Protein AF-A0A3M0ZPB7-F1 (afdb_monomer)

Nearest PDB structures (foldseek):
  5twn-assembly1_A  TM=2.802E-01  e=7.812E+00  Hepatitis C virus (isolate Con1)

Structure (mmCIF, N/CA/C/O backbone):
data_AF-A0A3M0ZPB7-F1
#
_entry.id   AF-A0A3M0ZPB7-F1
#
loop_
_atom_site.group_PDB
_atom_site.id
_atom_site.type_symbol
_atom_site.label_atom_id
_atom_site.label_alt_id
_atom_site.label_comp_id
_atom_site.label_asym_id
_atom_site.label_entity_id
_atom_site.label_seq_id
_atom_site.pdbx_PDB_ins_code
_atom_site.Cartn_x
_atom_site.Cartn_y
_atom_site.Cartn_z
_atom_site.occupancy
_atom_site.B_iso_or_equiv
_atom_site.auth_seq_id
_atom_site.auth_comp_id
_atom_site.auth_asym_id
_atom_site.auth_atom_id
_atom_site.pdbx_PDB_model_num
ATOM 1 N N . MET A 1 1 ? -11.413 -15.409 72.507 1.00 42.47 1 MET A N 1
ATOM 2 C CA . MET A 1 1 ? -12.371 -14.969 71.466 1.00 42.47 1 MET A CA 1
ATOM 3 C C . MET A 1 1 ? -11.873 -13.670 70.844 1.00 42.47 1 MET A C 1
ATOM 5 O O . MET A 1 1 ? -12.150 -12.605 71.371 1.00 42.47 1 MET A O 1
ATOM 9 N N . SER A 1 2 ? -11.092 -13.757 69.764 1.00 44.34 2 SER A N 1
ATOM 10 C CA . SER A 1 2 ? -10.618 -12.595 68.999 1.00 44.34 2 SER A CA 1
ATOM 11 C C . SER A 1 2 ? -11.260 -12.646 67.614 1.00 44.34 2 SER A C 1
ATOM 13 O O . SER A 1 2 ? -10.961 -13.533 66.821 1.00 44.34 2 SER A O 1
ATOM 15 N N . LYS A 1 3 ? -12.220 -11.753 67.362 1.00 53.19 3 LYS A N 1
ATOM 16 C CA . LYS A 1 3 ? -12.882 -11.562 66.063 1.00 53.19 3 LYS A CA 1
ATOM 17 C C . LYS A 1 3 ? -12.948 -10.069 65.759 1.00 53.19 3 LYS A C 1
ATOM 19 O O . LYS A 1 3 ? -14.032 -9.504 65.790 1.00 53.19 3 LYS A O 1
ATOM 24 N N . ARG A 1 4 ? -11.816 -9.406 65.518 1.00 55.00 4 ARG A N 1
ATOM 25 C CA . ARG A 1 4 ? -11.782 -8.047 64.945 1.00 55.00 4 ARG A CA 1
ATOM 26 C C . ARG A 1 4 ? -10.461 -7.843 64.212 1.00 55.00 4 ARG A C 1
ATOM 28 O O . ARG A 1 4 ? -9.470 -7.556 64.863 1.00 55.00 4 ARG A O 1
ATOM 35 N N . SER A 1 5 ? -10.461 -8.076 62.899 1.00 54.59 5 SER A N 1
ATOM 36 C CA . SER A 1 5 ? -9.579 -7.442 61.897 1.00 54.59 5 SER A CA 1
ATOM 37 C C . SER A 1 5 ? -9.536 -8.297 60.634 1.00 54.59 5 SER A C 1
ATOM 39 O O . SER A 1 5 ? -8.569 -9.008 60.398 1.00 54.59 5 SER A O 1
ATOM 41 N N . LEU A 1 6 ? -10.594 -8.271 59.820 1.00 51.25 6 LEU A N 1
ATOM 42 C CA . LEU A 1 6 ? -10.489 -8.786 58.447 1.00 51.25 6 LEU A CA 1
ATOM 43 C C . LEU A 1 6 ? -11.450 -8.104 57.461 1.00 51.25 6 LEU A C 1
ATOM 45 O O . LEU A 1 6 ? -11.816 -8.682 56.446 1.00 51.25 6 LEU A O 1
ATOM 49 N N . THR A 1 7 ? -11.867 -6.869 57.750 1.00 52.00 7 THR A N 1
ATOM 50 C CA . THR A 1 7 ? -12.904 -6.176 56.963 1.00 52.00 7 THR A CA 1
ATOM 51 C C . THR A 1 7 ? -12.502 -4.761 56.551 1.00 52.00 7 THR A C 1
ATOM 53 O O . THR A 1 7 ? -13.353 -3.893 56.416 1.00 52.00 7 THR A O 1
ATOM 56 N N . LEU A 1 8 ? -11.204 -4.504 56.351 1.00 48.44 8 LEU A N 1
ATOM 57 C CA . LEU A 1 8 ? -10.733 -3.220 55.803 1.00 48.44 8 LEU A CA 1
ATOM 58 C C . LEU A 1 8 ? -9.826 -3.334 54.570 1.00 48.44 8 LEU A C 1
ATOM 60 O O . LEU A 1 8 ? -9.570 -2.325 53.925 1.00 48.44 8 LEU A O 1
ATOM 64 N N . PHE A 1 9 ? -9.409 -4.538 54.169 1.00 46.78 9 PHE A N 1
ATOM 65 C CA . PHE A 1 9 ? -8.531 -4.713 53.001 1.00 46.78 9 PHE A CA 1
ATOM 66 C C . PHE A 1 9 ? -9.255 -5.035 51.686 1.00 46.78 9 PHE A C 1
ATOM 68 O O . PHE A 1 9 ? -8.627 -5.035 50.632 1.00 46.78 9 PHE A O 1
ATOM 75 N N . ALA A 1 10 ? -10.572 -5.265 51.712 1.00 48.75 10 ALA A N 1
ATOM 76 C CA . ALA A 1 10 ? -11.330 -5.638 50.513 1.00 48.75 10 ALA A CA 1
ATOM 77 C C . ALA A 1 10 ? -11.880 -4.441 49.708 1.00 48.75 10 ALA A C 1
ATOM 79 O O . ALA A 1 10 ? -12.308 -4.628 48.575 1.00 48.75 10 ALA A O 1
ATOM 80 N N . PHE A 1 11 ? -11.859 -3.214 50.247 1.00 45.06 11 PHE A N 1
ATOM 81 C CA . PHE A 1 11 ? -12.451 -2.045 49.571 1.00 45.06 11 PH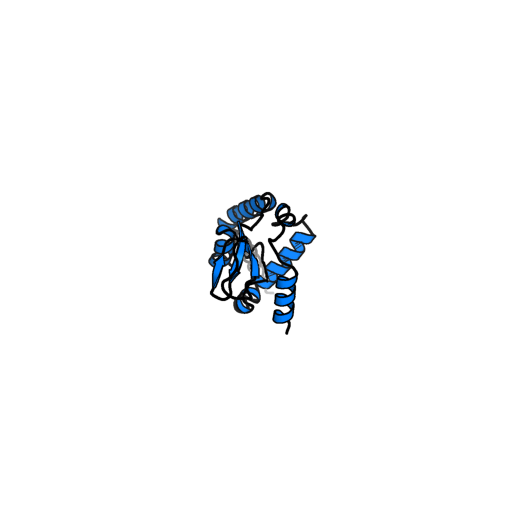E A CA 1
ATOM 82 C C . PHE A 1 11 ? -11.429 -1.164 48.829 1.00 45.06 11 PHE A C 1
ATOM 84 O O . PHE A 1 11 ? -11.794 -0.415 47.930 1.00 45.06 11 PHE A O 1
ATOM 91 N N . ALA A 1 12 ? -10.134 -1.284 49.141 1.00 46.59 12 ALA A N 1
ATOM 92 C CA . ALA A 1 12 ? -9.084 -0.500 48.481 1.00 46.59 12 ALA A CA 1
ATOM 93 C C . ALA A 1 12 ? -8.672 -1.055 47.103 1.00 46.59 12 ALA A C 1
ATOM 95 O O . ALA A 1 12 ? -8.048 -0.346 46.318 1.00 46.59 1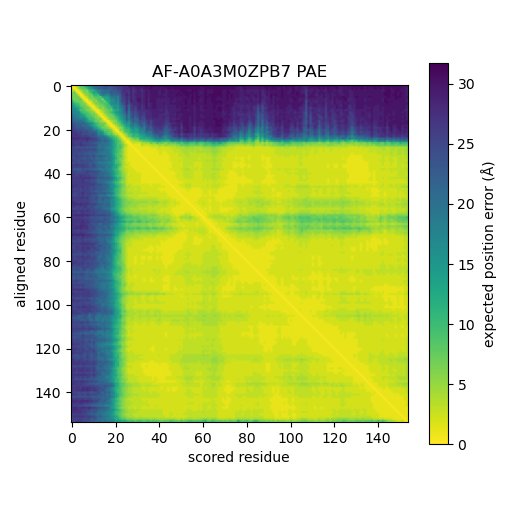2 ALA A O 1
ATOM 96 N N . PHE A 1 13 ? -9.041 -2.299 46.777 1.00 47.31 13 PHE A N 1
ATOM 97 C CA . PHE A 1 13 ? -8.654 -2.935 45.512 1.00 47.31 13 PHE A CA 1
ATOM 98 C C . PHE A 1 13 ? -9.637 -2.678 44.357 1.00 47.31 13 PHE A C 1
ATOM 100 O O . PHE A 1 13 ? -9.321 -2.970 43.208 1.00 47.31 13 PHE A O 1
ATOM 107 N N . PHE A 1 14 ? -10.813 -2.102 44.631 1.00 46.34 14 PHE A N 1
ATOM 108 C CA . PHE A 1 14 ? -11.835 -1.863 43.605 1.00 46.34 14 PHE A CA 1
ATOM 109 C C . PHE A 1 14 ? -11.719 -0.489 42.917 1.00 46.34 14 PHE A C 1
ATOM 111 O O . PHE A 1 14 ? -12.278 -0.288 41.843 1.00 46.34 14 PHE A O 1
ATOM 118 N N . CYS A 1 15 ? -10.943 0.451 43.468 1.00 43.44 15 CYS A N 1
ATOM 119 C CA . CYS A 1 15 ? -10.824 1.807 42.913 1.00 43.44 15 CYS A CA 1
ATOM 120 C C . CYS A 1 15 ? -9.641 2.016 41.948 1.00 43.44 15 CYS A C 1
ATOM 122 O O . CYS A 1 15 ? -9.538 3.088 41.359 1.00 43.44 15 CYS A O 1
ATOM 124 N N . LEU A 1 16 ? -8.769 1.021 41.733 1.00 48.59 16 LEU A N 1
ATOM 125 C CA . LEU A 1 16 ? -7.622 1.141 40.812 1.00 48.59 16 LEU A CA 1
ATOM 126 C C . LEU A 1 16 ? -7.889 0.627 39.380 1.00 48.59 16 LEU A C 1
ATOM 128 O O . LEU A 1 16 ? -6.983 0.630 38.551 1.00 48.59 16 LEU A O 1
ATOM 132 N N . GLY A 1 17 ? -9.114 0.191 39.065 1.00 50.66 17 GLY A N 1
ATOM 133 C CA . GLY A 1 17 ? -9.453 -0.430 37.774 1.00 50.66 17 GLY A CA 1
ATOM 134 C C . GLY A 1 17 ? -9.925 0.515 36.662 1.00 50.66 17 GLY A C 1
ATOM 135 O O . GLY A 1 17 ? -10.137 0.064 35.541 1.00 50.66 17 GLY A O 1
ATOM 136 N N . LEU A 1 18 ? -10.096 1.813 36.933 1.00 52.28 18 LEU A N 1
ATOM 137 C CA . LEU A 1 18 ? -10.564 2.800 35.948 1.00 52.28 18 LEU A CA 1
ATOM 138 C C . LEU A 1 18 ? -9.446 3.772 35.553 1.00 52.28 18 LEU A C 1
ATOM 140 O O . LEU A 1 18 ? -9.638 4.986 35.508 1.00 52.28 18 LEU A O 1
ATOM 144 N N . ALA A 1 19 ? -8.261 3.245 35.243 1.00 50.47 19 ALA A N 1
ATOM 145 C CA . ALA A 1 19 ? -7.317 3.991 34.421 1.00 50.47 19 ALA A CA 1
ATOM 146 C C . ALA A 1 19 ? -7.939 4.113 33.023 1.00 50.47 19 ALA A C 1
ATOM 148 O O . ALA A 1 19 ? -7.993 3.151 32.258 1.00 50.47 19 ALA A O 1
ATOM 149 N N . GLY A 1 20 ? -8.515 5.284 32.753 1.00 47.53 20 GLY A N 1
ATOM 150 C CA . GLY A 1 20 ? -9.277 5.569 31.549 1.00 47.53 20 GLY A CA 1
ATOM 151 C C . GLY A 1 20 ? -8.555 5.143 30.273 1.00 47.53 20 GLY A C 1
ATOM 152 O O . GLY A 1 20 ? -7.367 5.410 30.085 1.00 47.53 20 GLY A O 1
ATOM 153 N N . PHE A 1 21 ? -9.315 4.546 29.353 1.00 48.09 21 PHE A N 1
ATOM 154 C CA . PHE A 1 21 ? -8.976 4.559 27.936 1.00 48.09 21 PHE A CA 1
ATOM 155 C C . PHE A 1 21 ? -8.902 6.025 27.489 1.00 48.09 21 PHE A C 1
ATOM 157 O O . PHE A 1 21 ? -9.878 6.605 27.013 1.00 48.09 21 PHE A O 1
ATOM 164 N N . SER A 1 22 ? -7.735 6.647 27.645 1.00 49.91 22 SER A N 1
ATOM 165 C CA . SER A 1 22 ? -7.394 7.839 26.881 1.00 49.91 22 SER A CA 1
ATOM 166 C C . SER A 1 22 ? -7.309 7.392 25.429 1.00 49.91 22 SER A C 1
ATOM 168 O O . SER A 1 22 ? -6.277 6.892 24.983 1.00 49.91 22 SER A O 1
ATOM 170 N N . GLY A 1 23 ? -8.420 7.512 24.696 1.00 49.97 23 GLY A N 1
ATOM 171 C CA . GLY A 1 23 ? -8.413 7.367 23.248 1.00 49.97 23 GLY A CA 1
ATOM 172 C C . GLY A 1 23 ? -7.316 8.275 22.710 1.00 49.97 23 GLY A C 1
ATOM 173 O O . GLY A 1 23 ? -7.387 9.493 22.877 1.00 49.97 23 GLY A O 1
ATOM 174 N N . SER A 1 24 ? -6.253 7.688 22.155 1.00 58.19 24 SER A N 1
ATOM 175 C CA . SER A 1 24 ? -5.118 8.484 21.701 1.00 58.19 24 SER A CA 1
ATOM 176 C C . SER A 1 24 ? -5.634 9.512 20.690 1.00 58.19 24 SER A C 1
ATOM 178 O O . SER A 1 24 ? -6.494 9.196 19.861 1.00 58.19 24 SER A O 1
ATOM 180 N N . ARG A 1 25 ? -5.132 10.754 20.738 1.00 60.03 25 ARG A N 1
ATOM 181 C CA . ARG A 1 25 ? -5.487 11.788 19.744 1.00 60.03 25 ARG A CA 1
ATOM 182 C C . ARG A 1 25 ? -5.305 11.274 18.302 1.00 60.03 25 ARG A C 1
ATOM 184 O O . ARG A 1 25 ? -6.044 11.678 17.406 1.00 60.03 25 ARG A O 1
ATOM 191 N N . ASN A 1 26 ? -4.409 10.303 18.113 1.00 73.56 26 ASN A N 1
ATOM 192 C CA . ASN A 1 26 ? -4.142 9.636 16.843 1.00 73.56 26 ASN A CA 1
ATOM 193 C C . ASN A 1 26 ? -5.248 8.650 16.434 1.00 73.56 26 ASN A C 1
ATOM 195 O O . ASN A 1 26 ? -5.519 8.521 15.246 1.00 73.56 26 ASN A O 1
ATOM 199 N N . GLY A 1 27 ? -5.948 7.999 17.369 1.00 85.19 27 GLY A N 1
ATOM 200 C CA . GLY A 1 27 ? -7.003 7.026 17.056 1.00 85.19 27 GLY A CA 1
ATOM 201 C C . GLY A 1 27 ? -8.161 7.625 16.249 1.00 85.19 27 GLY A C 1
ATOM 202 O O . GLY A 1 27 ? -8.617 7.029 15.274 1.00 85.19 27 GLY A O 1
ATOM 203 N N . SER A 1 28 ? -8.589 8.847 16.587 1.00 90.19 28 SER A N 1
ATOM 204 C CA . SER A 1 28 ? -9.621 9.570 15.823 1.00 90.19 28 SER A CA 1
ATOM 205 C C . SER A 1 28 ? -9.141 9.942 14.413 1.00 90.19 28 SER A C 1
ATOM 207 O O . SER A 1 28 ? -9.883 9.791 13.440 1.00 90.19 28 SER A O 1
ATOM 209 N N . ALA A 1 29 ? -7.881 10.370 14.278 1.00 92.12 29 ALA A N 1
ATOM 210 C CA . ALA A 1 29 ? -7.284 10.708 12.988 1.00 92.12 29 ALA A CA 1
ATOM 211 C C . ALA A 1 29 ? -7.113 9.472 12.088 1.00 92.12 29 ALA A C 1
ATOM 213 O O . ALA A 1 29 ? -7.506 9.504 10.922 1.00 92.12 29 ALA A O 1
ATOM 214 N N . ILE A 1 30 ? -6.611 8.363 12.639 1.00 93.94 30 ILE A N 1
ATOM 215 C CA . ILE A 1 30 ? -6.454 7.087 11.928 1.00 93.94 30 ILE A CA 1
ATOM 216 C C . ILE A 1 30 ? -7.820 6.560 11.489 1.00 93.94 30 ILE A C 1
ATOM 218 O O . ILE A 1 30 ? -7.980 6.172 10.336 1.00 93.94 30 ILE A O 1
ATOM 222 N N . LYS A 1 31 ? -8.842 6.623 12.353 1.00 95.56 31 LYS A N 1
ATOM 223 C CA . LYS A 1 31 ? -10.209 6.232 11.980 1.00 95.56 31 LYS A CA 1
ATOM 224 C C . LYS A 1 31 ? -10.719 7.043 10.788 1.00 95.56 31 LYS A C 1
ATOM 226 O O . LYS A 1 31 ? -11.218 6.463 9.829 1.00 95.56 31 LYS A O 1
ATOM 231 N N . LYS A 1 32 ? -10.563 8.372 10.810 1.00 96.44 32 LYS A N 1
ATOM 232 C CA . LYS A 1 32 ? -10.940 9.234 9.674 1.00 96.44 32 LYS A CA 1
ATOM 233 C C . LYS A 1 32 ? -10.169 8.873 8.401 1.00 96.44 32 LYS A C 1
ATOM 235 O O . LYS A 1 32 ? -10.763 8.847 7.329 1.00 96.44 32 LYS A O 1
ATOM 240 N N . MET A 1 33 ? -8.877 8.568 8.521 1.00 96.38 33 MET A N 1
ATOM 241 C CA . MET A 1 33 ? -8.034 8.142 7.402 1.00 96.38 33 MET A CA 1
ATOM 242 C C . MET A 1 33 ? -8.523 6.821 6.789 1.00 96.38 33 MET A C 1
ATOM 244 O O . MET A 1 33 ? -8.707 6.747 5.576 1.00 96.38 33 MET A O 1
ATOM 248 N N . VAL A 1 34 ? -8.799 5.806 7.614 1.00 97.12 34 VAL A N 1
ATOM 249 C CA . VAL A 1 34 ? -9.344 4.515 7.162 1.00 97.12 34 VAL A CA 1
ATOM 250 C C . VAL A 1 34 ? -10.675 4.722 6.440 1.00 97.12 34 VAL A C 1
ATOM 252 O O . VAL A 1 34 ? -10.847 4.237 5.326 1.00 97.12 34 VAL A O 1
ATOM 255 N N . GLU A 1 35 ? -11.595 5.497 7.020 1.00 98.06 35 GLU A N 1
ATOM 256 C CA . GLU A 1 35 ? -12.898 5.776 6.402 1.00 98.06 35 GLU A CA 1
ATOM 257 C C . GLU A 1 35 ? -12.790 6.557 5.082 1.00 98.06 35 GLU A C 1
ATOM 259 O O . GLU A 1 35 ? -13.615 6.370 4.184 1.00 98.06 35 GLU A O 1
ATOM 264 N N . ALA A 1 36 ? -11.763 7.396 4.922 1.00 98.31 36 ALA A N 1
ATOM 265 C CA . ALA A 1 36 ? -11.468 8.043 3.648 1.00 98.31 36 ALA A CA 1
ATOM 266 C C . ALA A 1 36 ? -10.968 7.031 2.601 1.00 98.31 36 ALA A C 1
ATOM 268 O O . ALA A 1 36 ? -11.470 7.016 1.477 1.00 98.31 36 ALA A O 1
ATOM 269 N N . PHE A 1 37 ? -10.041 6.138 2.964 1.00 98.31 37 PHE A N 1
ATOM 270 C CA . PHE A 1 37 ? -9.512 5.129 2.038 1.00 98.31 37 PHE A CA 1
ATOM 271 C C . PHE A 1 37 ? -10.558 4.098 1.610 1.00 98.31 37 PHE A C 1
ATOM 273 O O . PHE A 1 37 ? -10.590 3.732 0.440 1.00 98.31 37 PHE A O 1
ATOM 280 N N . LYS A 1 38 ? -11.507 3.726 2.477 1.00 98.44 38 LYS A N 1
ATOM 281 C CA . LYS A 1 38 ? -12.652 2.887 2.074 1.00 98.44 38 LYS A CA 1
ATOM 282 C C . LYS A 1 38 ? -13.439 3.470 0.888 1.00 98.44 38 LYS A C 1
ATOM 284 O O . LYS A 1 38 ? -14.045 2.716 0.129 1.00 98.44 38 LYS A O 1
ATOM 289 N N . LYS A 1 39 ? -13.455 4.801 0.735 1.00 98.44 39 LYS A N 1
ATOM 290 C CA . LYS A 1 39 ? -14.199 5.533 -0.308 1.00 98.44 39 LYS A CA 1
ATOM 291 C C . LYS A 1 39 ? -13.334 5.928 -1.510 1.00 98.44 39 LYS A C 1
ATOM 293 O O . LYS A 1 39 ? -13.876 6.148 -2.592 1.00 98.44 39 LYS A O 1
ATOM 298 N N . ASP A 1 40 ? -12.017 6.013 -1.342 1.00 98.44 40 ASP A N 1
ATOM 299 C CA . ASP A 1 40 ? -11.073 6.380 -2.402 1.00 98.44 40 ASP A CA 1
ATOM 300 C C . ASP A 1 40 ? -10.975 5.245 -3.446 1.00 98.44 40 ASP A C 1
ATOM 302 O O . ASP A 1 40 ? -10.713 4.101 -3.069 1.00 98.44 40 ASP A O 1
ATOM 306 N N . PRO A 1 41 ? -11.136 5.511 -4.760 1.00 98.25 41 PRO A N 1
ATOM 307 C CA . PRO A 1 41 ? -10.976 4.495 -5.807 1.00 98.25 41 PRO A CA 1
ATOM 308 C C . PRO A 1 41 ? -9.605 3.805 -5.816 1.00 98.25 41 PRO A C 1
ATOM 310 O O . PRO A 1 41 ? -9.479 2.730 -6.394 1.00 98.25 41 PRO A O 1
ATOM 313 N N . ARG A 1 42 ? -8.585 4.396 -5.187 1.00 98.25 42 ARG A N 1
ATOM 314 C CA . ARG A 1 42 ? -7.253 3.810 -4.991 1.00 98.25 42 ARG A CA 1
ATOM 315 C C . ARG A 1 42 ? -6.984 3.400 -3.542 1.00 98.25 42 ARG A C 1
ATOM 317 O O . ARG A 1 42 ? -5.924 2.850 -3.272 1.00 98.25 42 ARG A O 1
ATOM 324 N N . GLY A 1 43 ? -7.908 3.625 -2.610 1.00 98.12 43 GLY A N 1
ATOM 325 C CA . GLY A 1 43 ? -7.764 3.225 -1.207 1.00 98.12 43 GLY A CA 1
ATOM 326 C C . GLY A 1 43 ? -6.464 3.732 -0.576 1.00 98.12 43 GLY A C 1
ATOM 327 O O . GLY A 1 43 ? -6.218 4.935 -0.634 1.00 98.12 43 GLY A O 1
ATOM 328 N N . PRO A 1 44 ? -5.614 2.866 0.007 1.00 98.19 44 PRO A N 1
ATOM 329 C CA . PRO A 1 44 ? -4.327 3.266 0.585 1.00 98.19 44 PRO A CA 1
ATOM 330 C C . PRO A 1 44 ? -3.236 3.556 -0.468 1.00 98.19 44 PRO A C 1
ATOM 332 O O . PRO A 1 44 ? -2.129 3.977 -0.121 1.00 98.19 44 PRO A O 1
ATOM 335 N N . TYR A 1 45 ? -3.527 3.363 -1.757 1.00 98.50 45 TYR A N 1
ATOM 336 C CA . TYR A 1 45 ? -2.565 3.464 -2.851 1.00 98.50 45 TYR A CA 1
ATOM 337 C C . TYR A 1 45 ? -2.546 4.851 -3.508 1.00 98.50 45 TYR A C 1
ATOM 339 O O . TYR A 1 45 ? -3.556 5.551 -3.639 1.00 98.50 45 TYR A O 1
ATOM 347 N N . GLN A 1 46 ? -1.360 5.271 -3.939 1.00 97.56 46 GLN A N 1
ATOM 348 C CA . GLN A 1 46 ? -1.124 6.530 -4.641 1.00 97.56 46 GLN A CA 1
ATOM 349 C C . GLN A 1 46 ? -1.165 6.340 -6.159 1.00 97.56 46 GLN A C 1
ATOM 351 O O . GLN A 1 46 ? -1.849 7.090 -6.860 1.00 97.56 46 GLN A O 1
ATOM 356 N N . GLY A 1 47 ? -0.451 5.334 -6.662 1.00 97.00 47 GLY A N 1
ATOM 357 C CA . GLY A 1 47 ? -0.379 5.014 -8.082 1.00 97.00 47 GLY A CA 1
ATOM 358 C C . GLY A 1 47 ? 0.550 3.836 -8.358 1.00 97.00 47 GLY A C 1
ATOM 359 O O . GLY A 1 47 ? 1.413 3.537 -7.541 1.00 97.00 47 GLY A O 1
ATOM 360 N N . ILE A 1 48 ? 0.386 3.184 -9.504 1.00 97.69 48 ILE A N 1
ATOM 361 C CA . ILE A 1 48 ? 1.247 2.076 -9.939 1.00 97.69 48 ILE A CA 1
ATOM 362 C C . ILE A 1 48 ? 2.623 2.613 -10.327 1.00 97.69 48 ILE A C 1
ATOM 364 O O . ILE A 1 48 ? 2.721 3.653 -10.985 1.00 97.69 48 ILE A O 1
ATOM 368 N N . ARG A 1 49 ? 3.675 1.909 -9.915 1.00 97.88 49 ARG A N 1
ATOM 369 C CA . ARG A 1 49 ? 5.071 2.226 -10.212 1.00 97.88 49 ARG A CA 1
ATOM 370 C C . ARG A 1 49 ? 5.846 0.956 -10.530 1.00 97.88 49 ARG A C 1
ATOM 372 O O . ARG A 1 49 ? 5.473 -0.127 -10.092 1.00 97.88 49 ARG A O 1
ATOM 379 N N . TRP A 1 50 ? 6.935 1.128 -11.266 1.00 97.56 50 TRP A N 1
ATOM 380 C CA . TRP A 1 50 ? 8.002 0.141 -11.346 1.00 97.56 50 TRP A CA 1
ATOM 381 C C . TRP A 1 50 ? 8.983 0.365 -10.205 1.00 97.56 50 TRP A C 1
ATOM 383 O O . TRP A 1 50 ? 9.429 1.494 -10.003 1.00 97.56 50 TRP A O 1
ATOM 393 N N . PHE A 1 51 ? 9.323 -0.707 -9.501 1.00 97.12 51 PHE A N 1
ATOM 394 C CA . PHE A 1 51 ? 10.365 -0.749 -8.485 1.00 97.12 51 PHE A CA 1
ATOM 395 C C . PHE A 1 51 ? 11.527 -1.545 -9.064 1.00 97.12 51 PHE A C 1
ATOM 397 O O . PHE A 1 51 ? 11.421 -2.753 -9.280 1.00 97.12 51 PHE A O 1
ATOM 404 N N . CYS A 1 52 ? 12.600 -0.841 -9.407 1.00 96.94 52 CYS A N 1
ATOM 405 C CA . CYS A 1 52 ? 13.700 -1.404 -10.171 1.00 96.94 52 CYS A CA 1
ATOM 406 C C . CYS A 1 52 ? 14.799 -1.984 -9.265 1.00 96.94 52 CYS A C 1
ATOM 408 O O . CYS A 1 52 ? 14.970 -1.525 -8.134 1.00 96.94 52 CYS A O 1
ATOM 410 N N . PRO A 1 53 ? 15.609 -2.943 -9.758 1.00 95.25 53 PRO A N 1
ATOM 411 C CA . PRO A 1 53 ? 16.682 -3.559 -8.967 1.00 95.25 53 PRO A CA 1
ATOM 412 C C . PRO A 1 53 ? 17.795 -2.600 -8.526 1.00 95.25 53 PRO A C 1
ATOM 414 O O . PRO A 1 53 ? 18.590 -2.927 -7.654 1.00 95.25 53 PRO A O 1
ATOM 417 N N . ASP A 1 54 ? 17.907 -1.433 -9.162 1.00 94.75 54 ASP A N 1
ATOM 418 C CA . ASP A 1 54 ? 18.825 -0.357 -8.774 1.00 94.75 54 ASP A CA 1
ATOM 419 C C . ASP A 1 54 ? 18.232 0.597 -7.718 1.00 94.75 54 ASP A C 1
ATOM 421 O O . ASP A 1 54 ? 18.862 1.591 -7.368 1.00 94.75 54 ASP A O 1
ATOM 425 N N . GLY A 1 55 ? 17.029 0.306 -7.212 1.00 94.06 55 GLY A N 1
ATOM 426 C CA . GLY A 1 55 ? 16.316 1.124 -6.233 1.00 94.06 55 GLY A CA 1
ATOM 427 C C . GLY A 1 55 ? 15.538 2.293 -6.840 1.00 94.06 55 GLY A C 1
ATOM 428 O O . GLY A 1 55 ? 14.847 3.007 -6.111 1.00 94.06 55 GLY A O 1
ATOM 429 N N . THR A 1 56 ? 15.606 2.503 -8.159 1.00 96.31 56 THR A N 1
ATOM 430 C CA . THR A 1 56 ? 14.827 3.559 -8.809 1.00 96.31 56 THR A CA 1
ATOM 431 C C . THR A 1 56 ? 13.339 3.209 -8.848 1.00 96.31 56 THR A C 1
ATOM 433 O O . THR A 1 56 ? 12.944 2.050 -8.994 1.00 96.31 56 THR A O 1
ATOM 436 N N . ILE A 1 57 ? 12.492 4.235 -8.707 1.00 96.88 57 ILE A N 1
ATOM 437 C CA . ILE A 1 57 ? 11.034 4.105 -8.796 1.00 96.88 57 ILE A CA 1
ATOM 438 C C . ILE A 1 57 ? 10.549 4.870 -10.020 1.00 96.88 57 ILE A C 1
ATOM 440 O O . ILE A 1 57 ? 10.558 6.104 -10.038 1.00 96.88 57 ILE A O 1
ATOM 444 N N . LEU A 1 58 ? 10.071 4.145 -11.028 1.00 97.50 58 LEU A N 1
ATOM 445 C CA . LEU A 1 58 ? 9.685 4.720 -12.314 1.00 97.50 58 LEU A CA 1
ATOM 446 C C . LEU A 1 58 ? 8.159 4.736 -12.511 1.00 97.50 58 LEU A C 1
ATOM 448 O O . LEU A 1 58 ? 7.432 3.924 -11.929 1.00 97.50 58 LEU A O 1
ATOM 452 N N . PRO A 1 59 ? 7.625 5.665 -13.325 1.00 96.31 59 PRO A N 1
ATOM 453 C CA . PRO A 1 59 ? 6.238 5.625 -13.779 1.00 96.31 59 PRO A CA 1
ATOM 454 C C . PRO A 1 59 ? 5.895 4.308 -14.503 1.00 96.31 59 PRO A C 1
ATOM 456 O O . PRO A 1 59 ? 6.766 3.707 -15.130 1.00 96.31 59 PRO A O 1
ATOM 459 N N . PRO A 1 60 ? 4.617 3.888 -14.528 1.00 92.12 60 PRO A N 1
ATOM 460 C CA . PRO A 1 60 ? 4.216 2.568 -15.031 1.00 92.12 60 PRO A CA 1
ATOM 461 C C . PRO A 1 60 ? 4.430 2.380 -16.542 1.00 92.12 60 PRO A C 1
ATOM 463 O O . PRO A 1 60 ? 4.512 1.252 -17.014 1.00 92.12 60 PRO A O 1
ATOM 466 N N . LYS A 1 61 ? 4.538 3.479 -17.305 1.00 90.75 61 LYS A N 1
ATOM 467 C CA . LYS A 1 61 ? 4.794 3.467 -18.758 1.00 90.75 61 LYS A CA 1
ATOM 468 C C . LYS A 1 61 ? 6.283 3.382 -19.123 1.00 90.75 61 LYS A C 1
ATOM 470 O O . LYS A 1 61 ? 6.608 3.364 -20.304 1.00 90.75 61 LYS A O 1
ATOM 475 N N . GLN A 1 62 ? 7.176 3.407 -18.136 1.00 93.06 62 GLN A N 1
ATOM 476 C CA . GLN A 1 62 ? 8.616 3.264 -18.346 1.00 93.06 62 GLN A CA 1
ATOM 477 C C . GLN A 1 62 ? 9.055 1.822 -18.088 1.00 93.06 62 GLN A C 1
ATOM 479 O O . GLN A 1 62 ? 8.280 1.012 -17.584 1.00 93.06 62 GLN A O 1
ATOM 484 N N . ARG A 1 63 ? 10.303 1.504 -18.436 1.00 90.56 63 ARG A N 1
ATOM 485 C CA . ARG A 1 63 ? 10.920 0.201 -18.183 1.00 90.56 63 ARG A CA 1
ATOM 486 C C . ARG A 1 63 ? 12.136 0.385 -17.286 1.00 90.56 63 ARG A C 1
ATOM 488 O O . ARG A 1 63 ? 12.902 1.323 -17.491 1.00 90.56 63 ARG A O 1
ATOM 495 N N . CYS A 1 64 ? 12.324 -0.523 -16.332 1.00 94.88 64 CYS A N 1
ATOM 496 C CA . CYS A 1 64 ? 13.554 -0.566 -15.549 1.00 94.88 64 CYS A CA 1
ATOM 497 C C . CYS A 1 64 ? 14.784 -0.764 -16.456 1.00 94.88 64 CYS A C 1
ATOM 499 O O . CYS A 1 64 ? 14.697 -1.527 -17.423 1.00 94.88 64 CYS A O 1
ATOM 501 N N . PRO A 1 65 ? 15.938 -0.148 -16.134 1.00 93.81 65 PRO A N 1
ATOM 502 C CA . PRO A 1 65 ? 17.170 -0.315 -16.913 1.00 93.81 65 PRO A CA 1
ATOM 503 C C . PRO A 1 65 ? 17.678 -1.763 -16.951 1.00 93.81 65 PRO A C 1
ATOM 505 O O . PRO A 1 65 ? 18.352 -2.165 -17.896 1.00 93.81 65 PRO A O 1
ATOM 508 N N . ARG A 1 66 ? 17.352 -2.549 -15.917 1.00 93.88 66 ARG A N 1
ATOM 509 C CA . ARG A 1 66 ? 17.710 -3.965 -15.775 1.00 93.88 66 ARG A CA 1
ATOM 510 C C . ARG A 1 66 ? 16.457 -4.825 -15.553 1.00 93.88 66 ARG A C 1
ATOM 512 O O . ARG A 1 66 ? 15.490 -4.330 -14.966 1.00 93.88 66 ARG A O 1
ATOM 519 N N . PRO A 1 67 ? 16.456 -6.093 -16.009 1.00 92.25 67 PRO A N 1
ATOM 520 C CA . PRO A 1 67 ? 15.383 -7.039 -15.702 1.00 92.25 67 PRO A CA 1
ATOM 521 C C . PRO A 1 67 ? 15.298 -7.314 -14.194 1.00 92.25 67 PRO A C 1
ATOM 523 O O . PRO A 1 67 ? 16.270 -7.111 -13.471 1.00 92.25 67 PRO A O 1
ATOM 526 N N . GLY A 1 68 ? 14.137 -7.785 -13.733 1.00 91.19 68 GLY A N 1
ATOM 527 C CA . GLY A 1 68 ? 13.873 -8.066 -12.314 1.00 91.19 68 GLY A CA 1
ATOM 528 C C . GLY A 1 68 ? 13.205 -6.921 -11.550 1.00 91.19 68 GLY A C 1
ATOM 529 O O . GLY A 1 68 ? 13.075 -6.996 -10.334 1.00 91.19 68 GLY A O 1
ATOM 530 N N . GLY A 1 69 ? 12.793 -5.854 -12.241 1.00 94.81 69 GLY A N 1
ATOM 531 C CA . GLY A 1 69 ? 11.868 -4.890 -11.654 1.00 94.81 69 GLY A CA 1
ATOM 532 C C . GLY A 1 69 ? 10.499 -5.527 -11.434 1.00 94.81 69 GLY A C 1
ATOM 533 O O . GLY A 1 69 ? 10.095 -6.383 -12.218 1.00 94.81 69 GLY A O 1
ATOM 534 N N . ILE A 1 70 ? 9.796 -5.073 -10.404 1.00 96.38 70 ILE A N 1
ATOM 535 C CA . ILE A 1 70 ? 8.423 -5.485 -10.091 1.00 96.38 70 ILE A CA 1
ATOM 536 C C . ILE A 1 70 ? 7.496 -4.281 -10.219 1.00 96.38 70 ILE A C 1
ATOM 538 O O . ILE A 1 70 ? 7.898 -3.141 -9.952 1.00 96.38 70 ILE A O 1
ATOM 542 N N . GLN A 1 71 ? 6.262 -4.510 -10.656 1.00 96.75 71 GLN A N 1
ATOM 543 C CA . GLN A 1 71 ? 5.269 -3.450 -10.791 1.00 96.75 71 GLN A CA 1
ATOM 544 C C . GLN A 1 71 ? 4.173 -3.648 -9.751 1.00 96.75 71 GLN A C 1
ATOM 546 O O . GLN A 1 71 ? 3.522 -4.678 -9.722 1.00 96.75 71 GLN A O 1
ATOM 551 N N . HIS A 1 72 ? 3.926 -2.644 -8.918 1.00 97.69 72 HIS A N 1
ATOM 552 C CA . HIS A 1 72 ? 2.795 -2.651 -7.991 1.00 97.69 72 HIS A CA 1
ATOM 553 C C . HIS A 1 72 ? 2.414 -1.220 -7.602 1.00 97.69 72 HIS A C 1
ATOM 555 O O . HIS A 1 72 ? 3.014 -0.234 -8.048 1.00 97.69 72 HIS A O 1
ATOM 561 N N . ALA A 1 73 ? 1.381 -1.069 -6.778 1.00 97.81 73 ALA A N 1
ATOM 562 C CA . ALA A 1 73 ? 1.003 0.224 -6.238 1.00 97.81 73 ALA A CA 1
ATOM 563 C C . ALA A 1 73 ? 2.047 0.760 -5.247 1.00 97.81 73 ALA A C 1
ATOM 565 O O . ALA A 1 73 ? 2.512 0.070 -4.344 1.00 97.81 73 ALA A O 1
ATOM 566 N N . LEU A 1 74 ? 2.346 2.049 -5.367 1.00 97.69 74 LEU A N 1
ATOM 567 C CA . LEU A 1 74 ? 2.998 2.837 -4.332 1.00 97.69 74 LEU A CA 1
ATOM 568 C C . LEU A 1 74 ? 1.970 3.208 -3.257 1.00 97.69 74 LEU A C 1
ATOM 570 O O . LEU A 1 74 ? 0.888 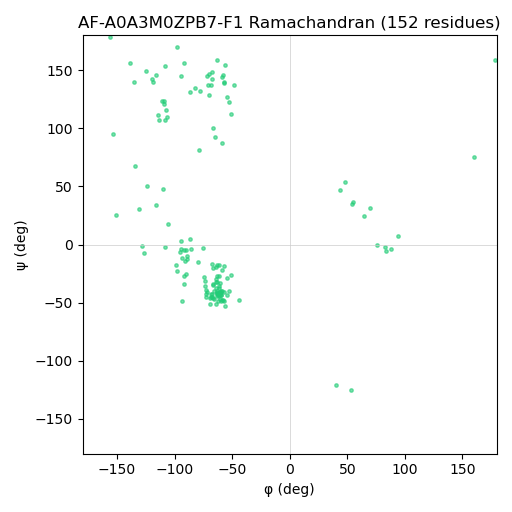3.704 -3.580 1.00 97.69 74 LEU A O 1
ATOM 574 N N . LEU A 1 75 ? 2.313 3.017 -1.983 1.00 97.94 75 LEU A N 1
ATOM 575 C CA . LEU A 1 75 ? 1.500 3.479 -0.853 1.00 97.94 75 LEU A CA 1
ATOM 576 C C . LEU A 1 75 ? 1.477 5.011 -0.781 1.00 97.94 75 LEU A C 1
ATOM 578 O O . LEU A 1 75 ? 2.498 5.663 -1.003 1.00 97.94 75 LEU A O 1
ATOM 582 N N . LYS A 1 76 ? 0.330 5.595 -0.411 1.00 98.31 76 LYS A N 1
ATOM 583 C CA . LYS A 1 76 ? 0.249 7.035 -0.111 1.00 98.31 76 LYS A CA 1
ATOM 584 C C . LYS A 1 76 ? 1.219 7.398 1.019 1.00 98.31 76 LYS A C 1
ATOM 586 O O . LYS A 1 76 ? 1.373 6.639 1.974 1.00 98.31 76 LYS A O 1
ATOM 591 N N . GLU A 1 77 ? 1.798 8.599 0.969 1.00 97.81 77 GLU A N 1
ATOM 592 C CA . GLU A 1 77 ? 2.733 9.082 2.004 1.00 97.81 77 GLU A CA 1
ATOM 593 C C . GLU A 1 77 ? 2.170 8.983 3.425 1.00 97.81 77 GLU A C 1
ATOM 595 O O . GLU A 1 77 ? 2.876 8.572 4.339 1.00 97.81 77 GLU A O 1
ATOM 600 N N . ALA A 1 78 ? 0.883 9.288 3.611 1.00 96.75 78 ALA A N 1
ATOM 601 C CA . ALA A 1 78 ? 0.231 9.176 4.915 1.00 96.75 78 ALA A CA 1
ATOM 602 C C . ALA A 1 78 ? 0.236 7.737 5.467 1.00 96.75 78 ALA A C 1
ATOM 604 O O . ALA A 1 78 ? 0.396 7.549 6.668 1.00 96.75 78 ALA A O 1
ATOM 605 N N . VAL A 1 79 ? 0.109 6.727 4.598 1.00 97.81 79 VAL A N 1
ATOM 606 C CA . VAL A 1 79 ? 0.158 5.307 4.982 1.00 97.81 79 VAL A CA 1
ATOM 607 C C . VAL A 1 79 ? 1.584 4.895 5.337 1.00 97.81 79 VAL A C 1
ATOM 609 O O . VAL A 1 79 ? 1.796 4.222 6.342 1.00 97.81 79 VAL A O 1
ATOM 612 N N . LYS A 1 80 ? 2.574 5.341 4.553 1.00 97.44 80 LYS A N 1
ATOM 613 C CA . LYS A 1 80 ? 3.991 5.076 4.844 1.00 97.44 80 LYS A CA 1
ATOM 614 C C . LYS A 1 80 ? 4.407 5.665 6.191 1.00 97.44 80 LYS A C 1
ATOM 616 O O . LYS A 1 80 ? 4.984 4.950 7.004 1.00 97.44 80 LYS A O 1
ATOM 621 N N . LYS A 1 81 ? 4.047 6.927 6.451 1.00 96.94 81 LYS A N 1
ATOM 622 C CA . LYS A 1 81 ? 4.305 7.598 7.734 1.00 96.94 81 LYS A CA 1
ATOM 623 C C . LYS A 1 81 ? 3.628 6.889 8.899 1.00 96.94 81 LYS A C 1
ATOM 625 O O . LYS A 1 81 ? 4.263 6.663 9.917 1.00 96.94 81 LYS A O 1
ATOM 630 N N . LEU A 1 82 ? 2.377 6.462 8.731 1.00 96.25 82 LEU A N 1
ATOM 631 C CA . LEU A 1 82 ? 1.653 5.708 9.754 1.00 96.25 82 LEU A CA 1
ATOM 632 C C . LEU A 1 82 ? 2.379 4.400 10.138 1.00 96.25 82 LEU A C 1
ATOM 634 O O . LEU A 1 82 ? 2.486 4.081 11.323 1.00 96.25 82 LEU A O 1
ATOM 638 N N . GLY A 1 83 ? 2.943 3.688 9.159 1.00 95.94 83 GLY A N 1
ATOM 639 C CA . GLY A 1 83 ? 3.778 2.511 9.408 1.00 95.94 83 GLY A CA 1
ATOM 640 C C . GLY A 1 83 ? 5.082 2.851 10.130 1.00 95.94 83 GLY A C 1
ATOM 641 O O . GLY A 1 83 ? 5.422 2.205 11.116 1.00 95.94 83 GLY A O 1
ATOM 642 N N . GLN A 1 84 ? 5.783 3.890 9.673 1.00 95.25 84 GLN A N 1
ATOM 643 C CA . GLN A 1 84 ? 7.085 4.306 10.210 1.00 95.25 84 GLN A CA 1
ATOM 644 C C . GLN A 1 84 ? 7.002 4.881 11.631 1.00 95.25 84 GLN A C 1
ATOM 646 O O . GLN A 1 84 ? 7.837 4.568 12.472 1.00 95.25 84 GLN A O 1
ATOM 651 N N . GLU A 1 85 ? 6.003 5.718 11.905 1.00 94.88 85 GLU A N 1
ATOM 652 C CA . GLU A 1 85 ?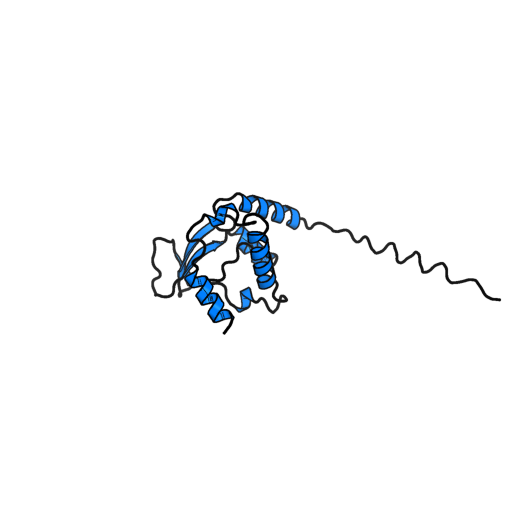 5.891 6.485 13.152 1.00 94.88 85 GLU A CA 1
ATOM 653 C C . GLU A 1 85 ? 5.084 5.749 14.227 1.00 94.88 85 GLU A C 1
ATOM 655 O O . GLU A 1 85 ? 5.267 5.983 15.423 1.00 94.88 85 GLU A O 1
ATOM 660 N N . HIS A 1 86 ? 4.159 4.875 13.820 1.00 94.44 86 HIS A N 1
ATOM 661 C CA . HIS A 1 86 ? 3.213 4.235 14.738 1.00 94.44 86 HIS A CA 1
ATOM 662 C C . HIS A 1 86 ? 3.164 2.711 14.620 1.00 94.44 86 HIS A C 1
ATOM 664 O O . HIS A 1 86 ? 2.419 2.078 15.365 1.00 94.44 86 HIS A O 1
ATOM 670 N N . GLY A 1 87 ? 3.930 2.107 13.707 1.00 95.69 87 GLY A N 1
ATOM 671 C CA . GLY A 1 87 ? 3.919 0.660 13.504 1.00 95.69 87 GLY A CA 1
ATOM 672 C C . GLY A 1 87 ? 2.576 0.129 12.999 1.00 95.69 87 GLY A C 1
ATOM 673 O O . GLY A 1 87 ? 2.263 -1.036 13.244 1.00 95.69 87 GLY A O 1
ATOM 674 N N . ILE A 1 88 ? 1.775 0.973 12.334 1.00 96.38 88 ILE A N 1
ATOM 675 C CA . ILE A 1 88 ? 0.469 0.610 11.772 1.00 96.38 88 ILE A CA 1
ATOM 676 C C . ILE A 1 88 ? 0.593 0.524 10.247 1.00 96.38 88 ILE A C 1
ATOM 678 O O . ILE A 1 88 ? 0.751 1.532 9.560 1.00 96.38 88 ILE A O 1
ATOM 682 N N . TYR A 1 89 ? 0.513 -0.689 9.713 1.00 97.50 89 TYR A N 1
ATOM 683 C CA . TYR A 1 89 ? 0.739 -1.000 8.305 1.00 97.50 89 TYR A CA 1
ATOM 684 C C . TYR A 1 89 ? -0.593 -1.323 7.632 1.00 97.50 89 TYR A C 1
ATOM 686 O O . TYR A 1 89 ? -1.252 -2.294 7.990 1.00 97.50 89 TYR A O 1
ATOM 694 N N . LEU A 1 90 ? -0.987 -0.493 6.666 1.00 97.25 90 LEU A N 1
ATOM 695 C CA . LEU A 1 90 ? -2.258 -0.600 5.947 1.00 97.25 90 LEU A CA 1
ATOM 696 C C . LEU A 1 90 ? -2.006 -0.805 4.453 1.00 97.25 90 LEU A C 1
ATOM 698 O O . LEU A 1 90 ? -1.110 -0.174 3.891 1.00 97.25 90 LEU A O 1
ATOM 702 N N . GLY A 1 91 ? -2.824 -1.620 3.789 1.00 96.69 91 GLY A N 1
ATOM 703 C CA . GLY A 1 91 ? -2.720 -1.838 2.346 1.00 96.69 91 GLY A CA 1
ATOM 704 C C . GLY A 1 91 ? -1.469 -2.613 1.951 1.00 96.69 91 GLY A C 1
ATOM 705 O O . GLY A 1 91 ? -0.905 -2.350 0.892 1.00 96.69 91 GLY A O 1
ATOM 706 N N . GLN A 1 92 ? -0.999 -3.509 2.818 1.00 97.44 92 GLN A N 1
ATOM 707 C CA . GLN A 1 92 ? 0.262 -4.231 2.657 1.00 97.44 92 GLN A CA 1
ATOM 708 C C . GLN A 1 92 ? 0.339 -4.978 1.309 1.00 97.44 92 GLN A C 1
ATOM 710 O O . GLN A 1 92 ? -0.529 -5.790 0.989 1.00 97.44 92 GLN A O 1
ATOM 715 N N . ILE A 1 93 ? 1.422 -4.724 0.568 1.00 97.75 93 ILE A N 1
ATOM 716 C CA . ILE A 1 93 ? 1.834 -5.425 -0.660 1.00 97.75 93 ILE A CA 1
ATOM 717 C C . ILE A 1 93 ? 3.071 -6.245 -0.300 1.00 97.75 93 ILE A C 1
ATOM 719 O O . ILE A 1 93 ? 4.020 -5.689 0.261 1.00 97.75 93 ILE A O 1
ATOM 723 N N . LEU A 1 94 ? 3.047 -7.558 -0.516 1.00 98.06 94 LEU A N 1
ATOM 724 C CA . LEU A 1 94 ? 4.175 -8.417 -0.163 1.00 98.06 94 LEU A CA 1
ATOM 725 C C . LEU A 1 94 ? 5.331 -8.206 -1.137 1.00 98.06 94 LEU A C 1
ATOM 727 O O . LEU A 1 94 ? 6.461 -7.990 -0.696 1.00 98.06 94 LEU A O 1
ATOM 731 N N . ALA A 1 95 ? 5.036 -8.165 -2.437 1.00 97.00 95 ALA A N 1
ATOM 732 C CA . ALA A 1 95 ? 6.017 -7.910 -3.479 1.00 97.00 95 ALA A CA 1
ATOM 733 C C . ALA A 1 95 ? 6.802 -6.618 -3.180 1.00 97.00 95 ALA A C 1
ATOM 735 O O . ALA A 1 95 ? 6.229 -5.547 -2.984 1.00 97.00 95 ALA A O 1
ATOM 736 N N . GLY A 1 96 ? 8.130 -6.731 -3.086 1.00 94.12 96 GLY A N 1
ATOM 737 C CA . GLY A 1 96 ? 9.023 -5.608 -2.772 1.00 94.12 96 GLY A CA 1
ATOM 738 C C . GLY A 1 96 ? 9.187 -5.275 -1.284 1.00 94.12 96 GLY A C 1
ATOM 739 O O . GLY A 1 96 ? 10.021 -4.437 -0.945 1.00 94.12 96 GLY A O 1
ATOM 740 N N . THR A 1 97 ? 8.455 -5.926 -0.376 1.00 97.00 97 THR A N 1
ATOM 741 C CA . THR A 1 97 ? 8.696 -5.804 1.071 1.00 97.00 97 THR A CA 1
ATOM 742 C C . THR A 1 97 ? 9.838 -6.736 1.485 1.00 97.00 97 THR A C 1
ATOM 744 O O . THR A 1 97 ? 9.864 -7.895 1.087 1.00 97.00 97 THR A O 1
ATOM 747 N N . ARG A 1 98 ? 10.793 -6.279 2.302 1.00 97.00 98 ARG A N 1
ATOM 748 C CA . ARG A 1 98 ? 11.845 -7.173 2.820 1.00 97.00 98 ARG A CA 1
ATOM 749 C C . ARG A 1 98 ? 11.268 -8.171 3.827 1.00 97.00 98 ARG A C 1
ATOM 751 O O . ARG A 1 98 ? 10.353 -7.825 4.579 1.00 97.00 98 ARG A O 1
ATOM 758 N N . PHE A 1 99 ? 11.805 -9.387 3.878 1.00 98.19 99 PHE A N 1
ATOM 759 C CA . PHE A 1 99 ? 11.296 -10.442 4.762 1.00 98.19 99 PHE A CA 1
ATOM 760 C C . PHE A 1 99 ? 11.385 -10.051 6.234 1.00 98.19 99 PHE A C 1
ATOM 762 O O . PHE A 1 99 ? 10.424 -10.225 6.975 1.00 98.19 99 PHE A O 1
ATOM 769 N N . GLU A 1 100 ? 12.491 -9.437 6.641 1.00 97.88 100 GLU A N 1
ATOM 770 C CA . GLU A 1 100 ? 12.711 -8.920 7.986 1.00 97.88 100 GLU A CA 1
ATOM 771 C C . GLU A 1 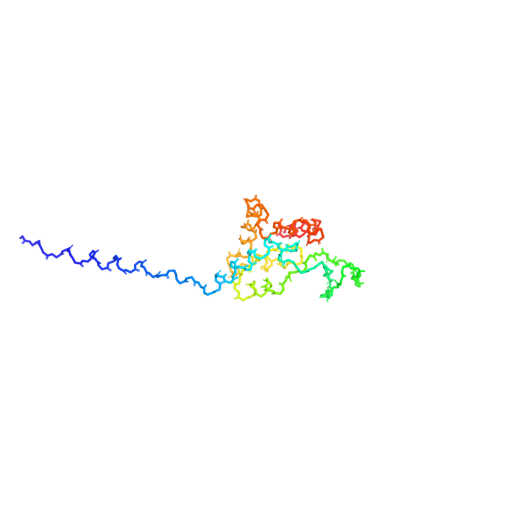100 ? 11.707 -7.825 8.367 1.00 97.88 100 GLU A C 1
ATOM 773 O O . GLU A 1 100 ? 11.212 -7.807 9.496 1.00 97.88 100 GLU A O 1
ATOM 778 N N . ASP A 1 101 ? 11.341 -6.961 7.415 1.00 97.56 101 ASP A N 1
ATOM 779 C CA . ASP A 1 101 ? 10.374 -5.892 7.650 1.00 97.56 101 ASP A CA 1
ATOM 780 C C . ASP A 1 101 ? 8.961 -6.458 7.791 1.00 97.56 101 ASP A C 1
ATOM 782 O O . ASP A 1 101 ? 8.201 -5.985 8.634 1.00 97.56 101 ASP A O 1
ATOM 786 N N . PHE A 1 102 ? 8.597 -7.450 6.970 1.00 98.31 102 PHE A N 1
ATOM 787 C CA . PHE A 1 102 ? 7.298 -8.122 7.039 1.00 98.31 102 PHE A CA 1
ATOM 788 C C . PHE A 1 102 ? 7.163 -8.979 8.299 1.00 98.31 102 PHE A C 1
ATOM 790 O O . PHE A 1 102 ? 6.190 -8.839 9.046 1.00 98.31 102 PHE A O 1
ATOM 797 N N . LEU A 1 103 ? 8.155 -9.839 8.553 1.00 97.88 103 LEU A N 1
ATOM 798 C CA . LEU A 1 103 ? 8.189 -10.720 9.713 1.00 97.88 103 LEU A CA 1
ATOM 799 C C . LEU A 1 103 ? 8.261 -9.919 11.006 1.00 97.88 103 LEU A C 1
ATOM 801 O O . LEU A 1 103 ? 7.730 -10.390 12.005 1.00 97.88 103 LEU A O 1
ATOM 805 N N . ALA A 1 104 ? 8.908 -8.745 10.999 1.00 97.19 104 ALA A N 1
ATOM 806 C CA . ALA A 1 104 ? 8.996 -7.810 12.117 1.00 97.19 104 ALA A CA 1
ATOM 807 C C . ALA A 1 104 ? 9.280 -8.515 13.459 1.00 97.19 104 ALA A C 1
ATOM 809 O O . ALA A 1 104 ? 8.598 -8.270 14.458 1.00 97.19 104 ALA A O 1
ATOM 810 N N . ALA A 1 105 ? 10.259 -9.429 13.480 1.00 97.06 105 ALA A N 1
ATOM 811 C CA . ALA A 1 105 ? 10.522 -10.312 14.621 1.00 97.06 105 ALA A CA 1
ATOM 812 C C . ALA A 1 105 ? 10.793 -9.528 15.919 1.00 97.06 105 ALA A C 1
ATOM 814 O O . ALA A 1 105 ? 10.228 -9.842 16.966 1.00 97.06 105 ALA A O 1
ATOM 815 N N . ALA A 1 106 ? 11.552 -8.430 15.826 1.00 96.25 106 ALA A N 1
ATOM 816 C CA . ALA A 1 106 ? 11.822 -7.516 16.941 1.00 96.25 106 ALA A CA 1
ATOM 817 C C . ALA A 1 106 ? 10.558 -6.839 17.513 1.00 96.25 106 ALA A C 1
ATOM 819 O O . ALA A 1 106 ? 10.562 -6.348 18.639 1.00 96.25 106 ALA A O 1
ATOM 820 N N . HIS A 1 107 ? 9.458 -6.842 16.759 1.00 96.38 107 HIS A N 1
ATOM 821 C CA . HIS A 1 107 ? 8.165 -6.279 17.141 1.00 96.38 107 HIS A CA 1
ATOM 822 C C . HIS A 1 107 ? 7.085 -7.361 17.237 1.00 96.38 107 HIS A C 1
ATOM 824 O O . HIS A 1 107 ? 5.920 -7.111 16.929 1.00 96.38 107 HIS A O 1
ATOM 830 N N . GLN A 1 108 ? 7.464 -8.575 17.657 1.00 97.06 108 GLN A N 1
ATOM 831 C CA . GLN A 1 108 ? 6.547 -9.701 17.877 1.00 97.06 108 GLN A CA 1
ATOM 832 C C . GLN A 1 108 ? 5.697 -10.028 16.640 1.00 97.06 108 GLN A C 1
ATOM 834 O O . GLN A 1 108 ? 4.503 -10.329 16.753 1.00 97.06 108 GLN A O 1
ATOM 839 N N . SER A 1 109 ? 6.281 -9.899 15.452 1.00 97.69 109 SER A N 1
ATOM 840 C CA . SER A 1 109 ? 5.592 -10.066 14.173 1.00 97.69 109 SER A CA 1
ATOM 841 C C . SER A 1 109 ? 4.347 -9.205 14.000 1.00 97.69 109 SER A C 1
ATOM 843 O O . SER A 1 109 ? 3.368 -9.618 13.377 1.00 97.69 109 SER A O 1
ATOM 845 N N . SER A 1 110 ? 4.377 -7.989 14.550 1.00 97.50 110 SER A N 1
ATOM 846 C CA . SER A 1 110 ? 3.261 -7.043 14.503 1.00 97.50 110 SER A CA 1
ATOM 847 C C . SER A 1 110 ? 2.777 -6.774 13.080 1.00 97.50 110 SER A C 1
ATOM 849 O O . SER A 1 110 ? 1.570 -6.775 12.851 1.00 97.50 110 SER A O 1
ATOM 851 N N . ARG A 1 111 ? 3.685 -6.585 12.116 1.00 98.12 111 ARG A N 1
ATOM 852 C CA . ARG A 1 111 ? 3.324 -6.312 10.719 1.00 98.12 111 ARG A CA 1
ATOM 853 C C . ARG A 1 111 ? 2.672 -7.518 10.041 1.00 98.12 111 ARG A C 1
ATOM 855 O O . ARG A 1 111 ? 1.615 -7.362 9.440 1.00 98.12 111 ARG A O 1
ATOM 862 N N . MET A 1 112 ? 3.223 -8.720 10.213 1.00 98.06 112 MET A N 1
ATOM 863 C CA . MET A 1 112 ? 2.612 -9.964 9.724 1.00 98.06 112 MET A CA 1
ATOM 864 C C . MET A 1 112 ? 1.215 -10.203 10.328 1.00 98.06 112 MET A C 1
ATOM 866 O O . MET A 1 112 ? 0.272 -10.538 9.613 1.00 98.06 112 MET A O 1
ATOM 870 N N . LYS A 1 113 ? 1.042 -9.976 11.638 1.00 98.56 113 LYS A N 1
ATOM 871 C CA . LYS A 1 113 ? -0.268 -10.083 12.307 1.00 98.56 113 LYS A CA 1
ATOM 872 C C . LYS A 1 113 ? -1.274 -9.076 11.747 1.00 98.56 113 LYS A C 1
ATOM 874 O O . LYS A 1 113 ? -2.430 -9.424 11.520 1.00 98.56 113 LYS A O 1
ATOM 879 N N . GLN A 1 114 ? -0.832 -7.842 11.499 1.00 98.38 114 GLN A N 1
ATOM 880 C CA . GLN A 1 114 ? -1.654 -6.810 10.863 1.00 98.38 114 GLN A CA 1
ATOM 881 C C . GLN A 1 114 ? -2.047 -7.198 9.439 1.00 98.38 114 GLN A C 1
ATOM 883 O O . GLN A 1 114 ? -3.212 -7.049 9.092 1.00 98.38 114 GLN A O 1
ATOM 888 N N . TYR A 1 115 ? -1.129 -7.763 8.650 1.00 98.31 115 TYR A N 1
ATOM 889 C CA . TYR A 1 115 ? -1.436 -8.287 7.319 1.00 98.31 115 TYR A CA 1
ATOM 890 C C . TYR A 1 115 ? -2.539 -9.349 7.368 1.00 98.31 115 TYR A C 1
ATOM 892 O O . TYR A 1 115 ? -3.524 -9.246 6.639 1.00 98.31 115 TYR A O 1
ATOM 900 N N . GLN A 1 116 ? -2.429 -10.330 8.271 1.00 98.31 116 GLN A N 1
ATOM 901 C CA . GLN A 1 116 ? -3.444 -11.375 8.411 1.00 98.31 116 GLN A CA 1
ATOM 902 C C . GLN A 1 116 ? -4.803 -10.807 8.852 1.00 98.31 116 GLN A C 1
ATOM 904 O O . GLN A 1 116 ? -5.846 -11.212 8.333 1.00 98.31 116 GLN A O 1
ATOM 909 N N . MET A 1 117 ? -4.795 -9.841 9.776 1.00 98.25 117 MET A N 1
ATOM 910 C CA . MET A 1 117 ? -6.001 -9.130 10.203 1.00 98.25 117 MET A CA 1
ATOM 911 C C . MET A 1 117 ? -6.618 -8.335 9.048 1.00 98.25 117 MET A C 1
ATOM 913 O O . MET A 1 117 ? -7.828 -8.372 8.850 1.00 98.25 117 MET A O 1
ATOM 917 N N . GLU A 1 118 ? -5.800 -7.651 8.251 1.00 97.62 118 GLU A N 1
ATOM 918 C CA . GLU A 1 118 ? -6.255 -6.918 7.077 1.00 97.62 118 GLU A CA 1
ATOM 919 C C . GLU A 1 118 ? -6.892 -7.863 6.052 1.00 97.62 118 GLU A C 1
ATOM 921 O O . GLU A 1 118 ? -7.980 -7.562 5.572 1.00 97.62 118 GLU A O 1
ATOM 926 N N . LYS A 1 119 ? -6.297 -9.030 5.764 1.00 97.75 119 LYS A N 1
ATOM 927 C CA . LYS A 1 119 ? -6.907 -10.035 4.873 1.00 97.75 119 LYS A CA 1
ATOM 928 C C . LYS A 1 119 ? -8.257 -10.525 5.386 1.00 97.75 119 LYS A C 1
ATOM 930 O O . LYS A 1 119 ? -9.208 -10.599 4.610 1.00 97.75 119 LYS A O 1
ATOM 935 N N . TYR A 1 120 ? -8.364 -10.792 6.687 1.00 98.25 120 TYR A N 1
ATOM 936 C CA . TYR A 1 120 ? -9.644 -11.129 7.307 1.00 98.25 120 TYR A CA 1
ATOM 937 C C . TYR A 1 120 ? -10.669 -9.999 7.137 1.00 98.25 120 TYR A C 1
ATOM 939 O O . TYR A 1 120 ? -11.780 -10.246 6.681 1.00 98.25 120 TYR A O 1
ATOM 947 N N . LEU A 1 121 ? -10.296 -8.752 7.436 1.00 97.81 121 LEU A N 1
ATOM 948 C CA . LEU A 1 121 ? -11.190 -7.599 7.300 1.00 97.81 121 LEU A CA 1
ATOM 949 C C . LEU A 1 121 ? -11.600 -7.359 5.843 1.00 97.81 121 LEU A C 1
ATOM 951 O O . LEU A 1 121 ? -12.752 -7.032 5.582 1.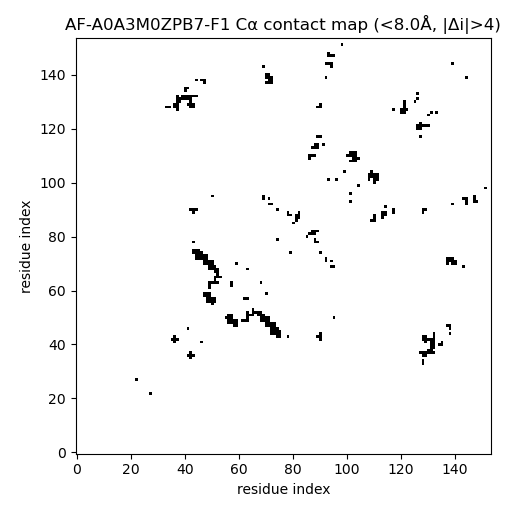00 97.81 121 LEU A O 1
ATOM 955 N N . GLN A 1 122 ? -10.698 -7.559 4.882 1.00 97.44 122 GLN A N 1
ATOM 956 C CA . GLN A 1 122 ? -11.029 -7.487 3.460 1.00 97.44 122 GLN A CA 1
ATOM 957 C C . GLN A 1 122 ? -12.096 -8.522 3.076 1.00 97.44 122 GLN A C 1
ATOM 959 O O . GLN A 1 122 ? -13.013 -8.193 2.324 1.00 97.44 122 GLN A O 1
ATOM 964 N N . ALA A 1 123 ? -12.009 -9.741 3.613 1.00 97.56 123 ALA A N 1
ATOM 965 C CA . ALA A 1 1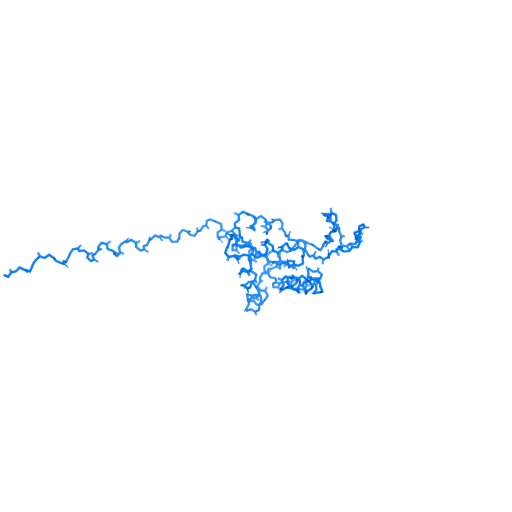23 ? -13.006 -10.783 3.385 1.00 97.56 123 ALA A CA 1
ATOM 966 C C . ALA A 1 123 ? -14.331 -10.514 4.126 1.00 97.56 123 ALA A C 1
ATOM 968 O O . ALA A 1 123 ? -15.400 -10.752 3.571 1.00 97.56 123 ALA A O 1
ATOM 969 N N . ALA A 1 124 ? -14.271 -9.999 5.357 1.00 98.19 124 ALA A N 1
ATOM 970 C CA . ALA A 1 124 ? -15.428 -9.852 6.241 1.00 98.19 124 ALA A CA 1
ATOM 971 C C . ALA A 1 124 ? -16.187 -8.511 6.109 1.00 98.19 124 ALA A C 1
ATOM 973 O O . ALA A 1 124 ? -17.371 -8.461 6.426 1.00 98.19 124 ALA A O 1
ATOM 974 N N . ASP A 1 125 ? -15.542 -7.426 5.656 1.00 97.75 125 ASP A N 1
ATOM 975 C CA . ASP A 1 125 ? -16.104 -6.057 5.599 1.00 97.75 125 ASP A CA 1
ATOM 976 C C . ASP A 1 125 ? -16.059 -5.456 4.178 1.00 97.75 125 ASP A C 1
ATOM 978 O O . ASP A 1 125 ? -15.573 -4.340 3.964 1.00 97.75 125 ASP A O 1
ATOM 982 N N . ASP A 1 126 ? -16.551 -6.196 3.177 1.00 97.12 126 ASP A N 1
ATOM 983 C CA . ASP A 1 126 ? -16.671 -5.743 1.776 1.00 97.12 126 ASP A CA 1
ATOM 984 C C . ASP A 1 126 ? -15.375 -5.083 1.259 1.00 97.12 126 ASP A C 1
ATOM 986 O O . ASP A 1 126 ? -15.349 -3.927 0.836 1.00 97.12 126 ASP A O 1
ATOM 990 N N . GLY A 1 127 ? -14.247 -5.788 1.371 1.00 96.25 127 GLY A N 1
ATOM 991 C CA . GLY A 1 127 ? -12.926 -5.284 0.987 1.00 96.25 127 GLY A CA 1
ATOM 992 C C . GLY A 1 127 ? -12.298 -4.282 1.964 1.00 96.25 127 GLY A C 1
ATOM 993 O O . GLY A 1 127 ? -11.182 -3.836 1.712 1.00 96.25 127 GLY A O 1
ATOM 994 N N . TRP A 1 128 ? -12.965 -3.929 3.067 1.00 98.06 128 TRP A N 1
ATOM 995 C CA . TRP A 1 128 ? -12.498 -3.007 4.110 1.00 98.06 128 TRP A CA 1
ATOM 996 C C . TRP A 1 128 ? -11.766 -1.790 3.520 1.00 98.06 128 TRP A C 1
ATOM 998 O O . TRP A 1 128 ? -12.326 -1.059 2.705 1.00 98.06 128 TRP A O 1
ATOM 1008 N N . ILE A 1 129 ? -10.504 -1.564 3.886 1.00 97.62 129 ILE A N 1
ATOM 1009 C CA . ILE A 1 129 ? -9.702 -0.415 3.457 1.00 97.62 129 ILE A CA 1
ATOM 1010 C C . ILE A 1 129 ? -9.421 -0.372 1.945 1.00 97.62 129 ILE A C 1
ATOM 1012 O O . ILE A 1 129 ? -9.139 0.698 1.407 1.00 97.62 129 ILE A O 1
ATOM 1016 N N . VAL A 1 130 ? -9.554 -1.504 1.246 1.00 97.69 130 VAL A N 1
ATOM 1017 C CA . VAL A 1 130 ? -9.458 -1.613 -0.218 1.00 97.69 130 VAL A CA 1
ATOM 1018 C C . VAL A 1 130 ? -10.826 -1.808 -0.886 1.00 97.69 130 VAL A C 1
ATOM 1020 O O . VAL A 1 130 ? -10.881 -2.173 -2.056 1.00 97.69 130 VAL A O 1
ATOM 1023 N N . ARG A 1 131 ? -11.944 -1.514 -0.205 1.00 98.12 131 ARG A N 1
ATOM 1024 C CA . ARG A 1 131 ? -13.324 -1.675 -0.717 1.00 98.12 131 ARG A CA 1
ATOM 1025 C C . ARG A 1 131 ? -13.521 -1.179 -2.146 1.00 98.12 131 ARG A C 1
ATOM 1027 O O . ARG A 1 131 ? -14.094 -1.871 -2.983 1.00 98.12 131 ARG A O 1
ATOM 1034 N N . ARG A 1 132 ? -13.031 0.024 -2.443 1.00 98.19 132 ARG A N 1
ATOM 1035 C CA . ARG A 1 132 ? -13.051 0.590 -3.800 1.00 98.19 132 ARG A CA 1
ATOM 1036 C C . ARG A 1 132 ? -11.773 0.259 -4.576 1.00 98.19 132 ARG A C 1
ATOM 1038 O O . ARG A 1 132 ? -11.845 0.001 -5.775 1.00 98.19 132 ARG A O 1
ATOM 1045 N N . ALA A 1 133 ? -10.634 0.191 -3.890 1.00 97.75 133 ALA A N 1
ATOM 1046 C CA . ALA A 1 133 ? -9.331 -0.099 -4.485 1.00 97.75 133 ALA A CA 1
ATOM 1047 C C . ALA A 1 133 ? -9.179 -1.523 -5.042 1.00 97.75 133 ALA A C 1
ATOM 1049 O O . ALA A 1 133 ? -8.308 -1.739 -5.874 1.00 97.75 133 ALA A O 1
ATOM 1050 N N . ARG A 1 134 ? -10.041 -2.482 -4.678 1.00 94.94 134 ARG A N 1
ATOM 1051 C CA . ARG A 1 134 ? -10.064 -3.827 -5.283 1.00 94.94 134 ARG A CA 1
ATOM 1052 C C . ARG A 1 134 ? -10.299 -3.799 -6.796 1.00 94.94 134 ARG A C 1
ATOM 1054 O O . ARG A 1 134 ? -9.945 -4.739 -7.496 1.00 94.94 134 ARG A O 1
ATOM 1061 N N . TYR A 1 135 ? -10.875 -2.708 -7.305 1.00 96.50 135 TYR A N 1
ATOM 1062 C CA . TYR A 1 135 ? -11.063 -2.470 -8.736 1.00 96.50 135 TYR A CA 1
ATOM 1063 C C . TYR A 1 135 ? -9.904 -1.688 -9.378 1.00 96.50 135 TYR A C 1
ATOM 1065 O O . TYR A 1 135 ? -9.889 -1.506 -10.597 1.00 96.50 135 TYR A O 1
ATOM 1073 N N . TYR A 1 136 ? -8.920 -1.234 -8.594 1.00 97.06 136 TYR A N 1
ATOM 1074 C CA . TYR A 1 136 ? -7.717 -0.576 -9.091 1.00 97.06 136 TYR A CA 1
ATOM 1075 C C . TYR A 1 136 ? -6.723 -1.617 -9.622 1.00 97.06 136 TYR A C 1
ATOM 1077 O O . TYR A 1 136 ? -5.797 -2.051 -8.938 1.00 97.06 136 TYR A O 1
ATOM 1085 N N . ARG A 1 137 ? -6.953 -2.053 -10.865 1.00 94.69 137 ARG A N 1
ATOM 1086 C CA . ARG A 1 137 ? -6.126 -3.067 -11.536 1.00 94.69 137 ARG A CA 1
ATOM 1087 C C . ARG A 1 137 ? -4.661 -2.638 -11.602 1.00 94.69 137 ARG A C 1
ATOM 1089 O O . ARG A 1 137 ? -4.377 -1.482 -11.898 1.00 94.69 137 ARG A O 1
ATOM 1096 N N . GLY A 1 138 ? -3.754 -3.583 -11.361 1.00 94.25 138 GLY A N 1
ATOM 1097 C CA . GLY A 1 138 ? -2.308 -3.346 -11.344 1.00 94.25 138 GLY A CA 1
ATOM 1098 C C . GLY A 1 138 ? -1.752 -2.900 -9.989 1.00 94.25 138 GLY A C 1
ATOM 1099 O O . GLY A 1 138 ? -0.542 -2.761 -9.850 1.00 94.25 138 GLY A O 1
ATOM 1100 N N . ALA A 1 139 ? -2.601 -2.682 -8.974 1.00 96.56 139 ALA A N 1
ATOM 1101 C CA . ALA A 1 139 ? -2.123 -2.359 -7.629 1.00 96.56 139 ALA A CA 1
ATOM 1102 C C . ALA A 1 139 ? -1.291 -3.493 -7.007 1.00 96.56 139 ALA A C 1
ATOM 1104 O O . ALA A 1 139 ? -0.364 -3.226 -6.250 1.00 96.56 139 ALA A O 1
ATOM 1105 N N . VAL A 1 140 ? -1.619 -4.735 -7.353 1.00 96.81 140 VAL A N 1
ATOM 1106 C CA . VAL A 1 140 ? -0.938 -5.961 -6.935 1.00 96.81 140 VAL A CA 1
ATOM 1107 C C . VAL A 1 140 ? -0.788 -6.847 -8.173 1.00 96.81 140 VAL A C 1
ATOM 1109 O O . VAL A 1 140 ? -1.710 -6.887 -8.994 1.00 96.81 140 VAL A O 1
ATOM 1112 N N . GLN A 1 141 ? 0.354 -7.513 -8.337 1.00 95.31 141 GLN A N 1
ATOM 1113 C CA . GLN A 1 141 ? 0.583 -8.534 -9.368 1.00 95.31 141 GLN A CA 1
ATOM 1114 C C . GLN A 1 141 ? 0.668 -9.882 -8.667 1.00 95.31 141 GLN A C 1
ATOM 1116 O O . GLN A 1 141 ? 1.457 -10.036 -7.738 1.00 95.31 141 GLN A O 1
ATOM 1121 N N . ILE A 1 142 ? -0.212 -10.812 -9.038 1.00 95.62 142 ILE A N 1
ATOM 1122 C CA . ILE A 1 142 ? -0.374 -12.055 -8.278 1.00 95.62 142 ILE A CA 1
ATOM 1123 C C . ILE A 1 142 ? 0.882 -12.917 -8.376 1.00 95.62 142 ILE A C 1
ATOM 1125 O O . ILE A 1 142 ? 1.293 -13.494 -7.380 1.00 95.62 142 ILE A O 1
ATOM 1129 N N . GLU A 1 143 ? 1.540 -12.893 -9.532 1.00 96.75 143 GLU A N 1
ATOM 1130 C CA . GLU A 1 143 ? 2.773 -13.617 -9.816 1.00 96.75 143 GLU A CA 1
ATOM 1131 C C . GLU A 1 143 ? 3.920 -13.135 -8.914 1.00 96.75 143 GLU A C 1
ATOM 1133 O O . GLU A 1 143 ? 4.673 -13.939 -8.371 1.00 96.75 143 GLU A O 1
ATOM 1138 N N . ASP A 1 144 ? 4.026 -11.819 -8.698 1.00 97.50 144 ASP A N 1
ATOM 1139 C CA . ASP A 1 144 ? 5.057 -11.239 -7.832 1.00 97.50 144 ASP A CA 1
ATOM 1140 C C . ASP A 1 144 ? 4.764 -11.486 -6.340 1.00 97.50 144 ASP A C 1
ATOM 1142 O O . ASP A 1 144 ? 5.695 -11.698 -5.560 1.00 97.50 144 ASP A O 1
ATOM 1146 N N . GLU A 1 145 ? 3.489 -11.463 -5.926 1.00 97.94 145 GLU A N 1
ATOM 1147 C CA . GLU A 1 145 ? 3.084 -11.797 -4.551 1.00 97.94 145 GLU A CA 1
ATOM 1148 C C . GLU A 1 145 ? 3.306 -13.279 -4.237 1.00 97.94 145 GLU A C 1
ATOM 1150 O O . GLU A 1 145 ? 3.796 -13.604 -3.158 1.00 97.94 145 GLU A O 1
ATOM 1155 N N . GLU A 1 146 ? 2.962 -14.169 -5.171 1.00 97.69 146 GLU A N 1
ATOM 1156 C CA . GLU A 1 146 ? 3.163 -15.613 -5.054 1.00 97.69 146 GLU A CA 1
ATOM 1157 C C . GLU A 1 146 ? 4.653 -15.939 -4.993 1.00 97.69 146 GLU A C 1
ATOM 1159 O O . GLU A 1 146 ? 5.102 -16.538 -4.018 1.00 97.69 146 GLU A O 1
ATOM 1164 N N . ALA A 1 147 ? 5.450 -15.425 -5.935 1.00 97.44 147 ALA A N 1
ATOM 1165 C CA . ALA A 1 147 ? 6.898 -15.614 -5.927 1.00 97.44 147 ALA A CA 1
ATOM 1166 C C . ALA A 1 147 ? 7.555 -15.039 -4.661 1.00 97.44 147 ALA A C 1
ATOM 1168 O O . ALA A 1 147 ? 8.566 -15.558 -4.185 1.00 97.44 147 ALA A O 1
ATOM 1169 N N . TRP A 1 148 ? 7.022 -13.945 -4.106 1.00 98.00 148 TRP A N 1
ATOM 1170 C CA . TRP A 1 148 ? 7.463 -13.442 -2.806 1.00 98.00 148 TRP A CA 1
ATOM 1171 C C . TRP A 1 148 ? 7.104 -14.409 -1.675 1.00 98.00 148 TRP A C 1
ATOM 1173 O O . TRP A 1 148 ? 7.960 -14.697 -0.841 1.00 98.00 148 TRP A O 1
ATOM 1183 N N . GLY A 1 149 ? 5.866 -14.909 -1.659 1.00 97.31 149 GLY A N 1
ATOM 1184 C CA . GLY A 1 149 ? 5.349 -15.823 -0.642 1.00 97.31 149 GLY A CA 1
ATOM 1185 C C . GLY A 1 149 ? 6.088 -17.154 -0.611 1.00 97.31 149 GLY A C 1
ATOM 1186 O O . GLY A 1 149 ? 6.479 -17.596 0.465 1.00 97.31 149 GLY A O 1
ATOM 1187 N N . GLU A 1 150 ? 6.350 -17.748 -1.774 1.00 97.81 150 GLU A N 1
ATOM 1188 C CA . GLU A 1 150 ? 7.151 -18.969 -1.895 1.00 97.81 150 GLU A CA 1
ATOM 1189 C C . GLU A 1 150 ? 8.531 -18.777 -1.269 1.00 97.81 150 GLU A C 1
ATOM 1191 O O . GLU A 1 150 ? 8.897 -19.509 -0.356 1.00 97.81 150 GLU A O 1
ATOM 1196 N N . ARG A 1 151 ? 9.253 -17.723 -1.676 1.00 97.56 151 ARG A N 1
ATOM 1197 C CA . ARG A 1 151 ? 10.584 -17.417 -1.131 1.00 97.56 151 ARG A CA 1
ATOM 1198 C C . ARG A 1 151 ? 10.571 -17.085 0.361 1.00 97.56 151 ARG A C 1
ATOM 1200 O O . ARG A 1 151 ? 11.597 -17.226 1.009 1.00 97.56 151 ARG A O 1
ATOM 1207 N N . PHE A 1 152 ? 9.461 -16.577 0.894 1.00 97.44 152 PHE A N 1
ATOM 1208 C CA . PHE A 1 152 ? 9.332 -16.283 2.321 1.00 97.44 152 PHE A CA 1
ATOM 1209 C C . PHE A 1 152 ? 9.166 -17.557 3.165 1.00 97.44 152 PHE A C 1
ATOM 1211 O O . PHE A 1 152 ? 9.527 -17.564 4.340 1.00 97.44 152 PHE A O 1
ATOM 1218 N N . LEU A 1 153 ? 8.600 -18.618 2.584 1.00 95.00 153 LEU A N 1
ATOM 1219 C CA . LEU A 1 153 ? 8.308 -19.881 3.268 1.00 95.00 153 LEU A CA 1
ATOM 1220 C C . LEU A 1 153 ? 9.420 -20.934 3.130 1.00 95.00 153 LEU A C 1
ATOM 1222 O O . LEU A 1 153 ? 9.367 -21.943 3.835 1.00 95.00 153 LEU A O 1
ATOM 1226 N N . THR A 1 154 ? 10.389 -20.716 2.238 1.00 90.62 154 THR A N 1
ATOM 1227 C CA . THR A 1 154 ? 11.539 -21.600 1.970 1.00 90.62 154 THR A CA 1
ATOM 1228 C C . THR A 1 154 ? 12.829 -21.050 2.554 1.00 90.62 154 THR A C 1
ATOM 1230 O O . THR A 1 154 ? 13.551 -21.826 3.214 1.00 90.62 154 THR A O 1
#

Sequence (154 aa):
MSKRSLTLFAFAFFCLGLAGFSGSRNGSAIKKMVEAFKKDPRGPYQGIRWFCPDGTILPPKQRCPRPGGIQHALLKEAVKKLGQEHGIYLGQILAGTRFEDFLAAAHQSSRMKQYQMEKYLQAADDGWIVRRARYYRGAVQIEDEEAWGERFLT

Secondary structure (DSSP, 8-state):
-----SSSSSSTTSTTS-------HHHHHHHHHHHHHHHSTTTTEEEEEEE-TTS-EE-TTS--SSS--EEEEEEPHHHHHHHHHH----S---TT--HHHHH-GGGTTHHHHHHHHHHHHHHHTTTGGGTTGGG-TTSS-HHHHHHHHHHHH-

pLDDT: mean 88.79, std 17.52, range [42.47, 98.56]

Mean predicted aligned error: 8.63 Å

Foldseek 3Di:
DDDDDDPPPPPVVPPPPCPDPPVPPVNVVVVVLLVVLLVDLQQQFDAKWKQEPVRDTHHPPDDHPDPPIDIATDGDPVQVCCCVVPVQHPPDALQPDDLCSCCVVVPVNSNVVNVVVLVVCCVVPCHRSCNNNVPVPRNHDVVRSVVSVVVSVD

Solvent-accessible surface area (backbone atoms only — not comparable to full-atom values): 9073 Å² total; per-residue (Å²): 140,88,88,86,88,86,85,75,76,80,68,71,72,71,75,74,76,74,76,70,85,73,75,51,82,59,55,62,53,51,51,54,50,47,61,47,17,32,68,30,61,4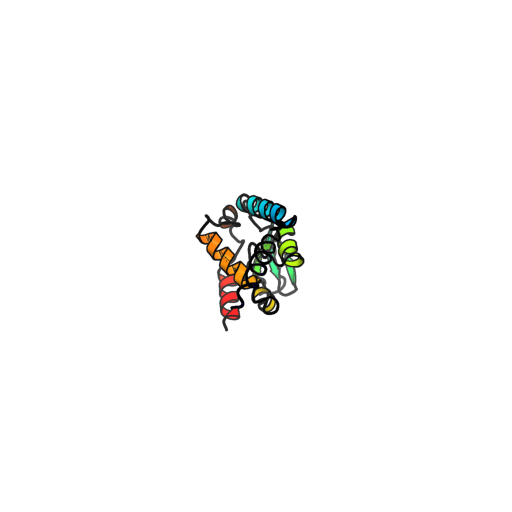6,20,51,40,67,47,56,26,30,45,24,78,86,72,51,76,40,58,67,91,60,75,58,97,51,87,81,45,48,60,27,41,38,66,28,67,72,43,53,48,37,28,74,78,68,70,46,67,67,78,81,61,63,51,91,53,55,67,68,66,42,46,20,65,96,56,77,24,46,48,44,52,39,48,55,50,49,54,50,38,28,72,74,50,71,30,34,51,34,40,37,19,77,73,39,79,5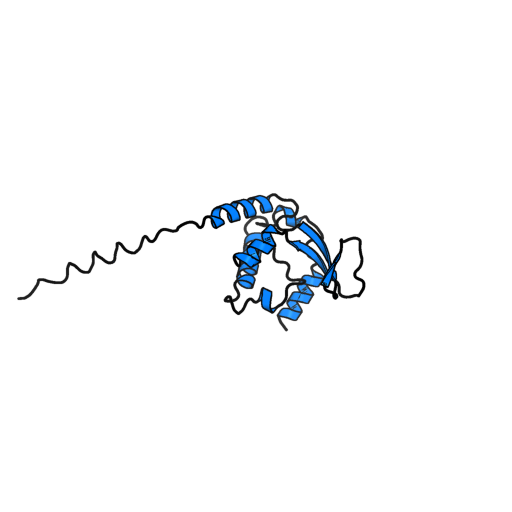7,45,65,42,68,69,50,35,48,57,42,49,55,65,72,76,105

Radius of gyration: 22.79 Å; Cα contacts (8 Å, |Δi|>4): 194; chains: 1; bounding box: 36×33×90 Å